Protein AF-A0A959PYW5-F1 (afdb_monomer_lite)

Secondary structure (DSSP, 8-state):
-HHHHHHHHHHHHHHHHHHHHHHHHHHHHHHHHHHHHHHS-----S-EEEEEE-TTS-EEEEESSS-EEEE-SS-EEEE-GGGT-S-S-EEEEEE-TTS-EEEEETTEEEEEETT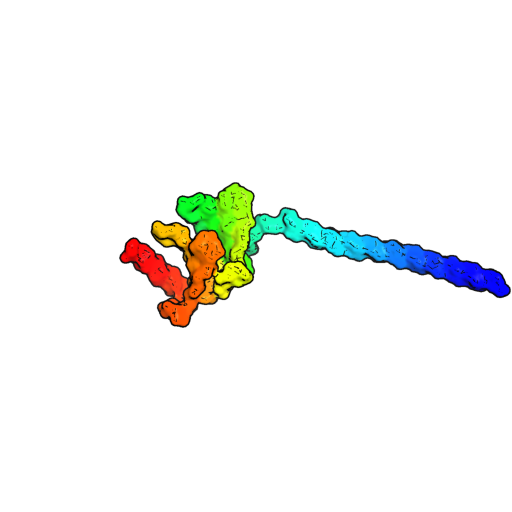EEEEE-GGGT--SSHHHHHHHHHHHHTT-

Foldseek 3Di:
DVVVVVVVVVVVVVVVVVVVVVVVVVVVVVVVVVVCVPPPPPDQDPAFQDWDAFPLRWIWTFGQAFAIWIHPPPDIDGDAVVQPDPHSHWNDWDAAPVRWIWTQGQAAIWIHDPRDIDGDHVVNVADNDSVRRVVVVVVVRVVD

pLDDT: mean 79.95, std 16.05, range [46.84, 97.94]

Sequence (144 aa):
MKNRQLKLFVLIMVYIFSISCNSQEEEVDAQYDKIQDQENNIQIGQYVVKTFEDSKGNLWFGTLERGVSKFDGTSLRYFTAKDGLPSDRVVDILEDDRGNLWFGTGSGLSKFVGKSFTNFSEKDGLCSNMSCLINKFILRLKNN

Structure (mmCIF, N/CA/C/O backbone):
data_AF-A0A959PYW5-F1
#
_entry.id   AF-A0A959PYW5-F1
#
loop_
_atom_site.group_PDB
_atom_site.id
_atom_site.type_symbol
_atom_site.label_atom_id
_atom_site.label_alt_id
_atom_site.label_comp_id
_atom_site.label_asym_id
_atom_site.label_entity_id
_atom_site.label_seq_id
_atom_site.pdbx_PDB_ins_code
_atom_site.Cartn_x
_atom_site.Cartn_y
_atom_site.Cartn_z
_atom_site.occupancy
_atom_site.B_iso_or_equiv
_atom_site.auth_seq_id
_atom_site.auth_comp_id
_atom_site.auth_asym_id
_atom_site.auth_atom_id
_atom_site.pdbx_PDB_model_num
ATOM 1 N N . MET A 1 1 ? 43.015 26.362 60.135 1.00 56.75 1 MET A N 1
ATOM 2 C CA . MET A 1 1 ? 42.897 25.300 59.102 1.00 56.75 1 MET A CA 1
ATOM 3 C C . MET A 1 1 ? 41.502 24.662 59.011 1.00 56.75 1 MET A C 1
ATOM 5 O O . MET A 1 1 ? 41.062 24.434 57.893 1.00 56.75 1 MET A O 1
ATOM 9 N N . LYS A 1 2 ? 40.761 24.450 60.117 1.00 60.56 2 LYS A N 1
ATOM 10 C CA . LYS A 1 2 ? 39.403 23.849 60.104 1.00 60.56 2 LYS A CA 1
ATOM 11 C C . LYS A 1 2 ? 38.338 24.623 59.287 1.00 60.56 2 LYS A C 1
ATOM 13 O O . LYS A 1 2 ? 37.556 23.999 58.583 1.00 60.56 2 LYS A O 1
ATOM 18 N N . ASN A 1 3 ? 38.365 25.962 59.269 1.00 63.28 3 ASN A N 1
ATOM 19 C CA . ASN A 1 3 ? 37.352 26.772 58.556 1.00 63.28 3 ASN A CA 1
ATOM 20 C C . ASN A 1 3 ? 37.456 26.737 57.020 1.00 63.28 3 ASN A C 1
ATOM 22 O O . ASN A 1 3 ? 36.458 26.958 56.340 1.00 63.28 3 ASN A O 1
ATOM 26 N N . ARG A 1 4 ? 38.645 26.476 56.456 1.00 70.00 4 ARG A N 1
ATOM 27 C CA . ARG A 1 4 ? 38.821 26.372 54.995 1.00 70.00 4 ARG A CA 1
ATOM 28 C C . ARG A 1 4 ? 38.249 25.062 54.453 1.00 70.00 4 ARG A C 1
ATOM 30 O O . ARG A 1 4 ? 37.598 25.088 53.418 1.00 70.00 4 ARG A O 1
ATOM 37 N N . GLN A 1 5 ? 38.423 23.965 55.191 1.00 72.81 5 GLN A N 1
ATOM 38 C CA . GLN A 1 5 ? 37.859 22.661 54.833 1.00 72.81 5 GLN A CA 1
ATOM 39 C C . GLN A 1 5 ? 36.326 22.665 54.899 1.00 72.81 5 GLN A C 1
ATOM 41 O O . GLN A 1 5 ? 35.673 22.153 53.999 1.00 72.81 5 GLN A O 1
ATOM 46 N N . LEU A 1 6 ? 35.745 23.325 55.909 1.00 74.25 6 LEU A N 1
ATOM 47 C CA . LEU A 1 6 ? 34.290 23.434 56.038 1.00 74.25 6 LEU A CA 1
ATOM 48 C C . LEU A 1 6 ? 33.662 24.276 54.911 1.00 74.25 6 LEU A C 1
ATOM 50 O O . LEU A 1 6 ? 32.649 23.880 54.347 1.00 74.25 6 LEU A O 1
ATOM 54 N N . LYS A 1 7 ? 34.287 25.402 54.528 1.00 76.44 7 LYS A N 1
ATOM 55 C CA . LYS A 1 7 ? 33.823 26.224 53.393 1.00 76.44 7 LYS A CA 1
ATOM 56 C C . LYS A 1 7 ? 33.910 25.482 52.060 1.00 76.44 7 LYS A C 1
ATOM 58 O O . LYS A 1 7 ? 33.002 25.603 51.245 1.00 76.44 7 LYS A O 1
ATOM 63 N N . LEU A 1 8 ? 34.979 24.712 51.860 1.00 76.56 8 LEU A N 1
ATOM 64 C CA . LEU A 1 8 ? 35.150 23.891 50.664 1.00 76.56 8 LEU A CA 1
ATOM 65 C C . LEU A 1 8 ? 34.063 22.809 50.576 1.00 76.56 8 LEU A C 1
ATOM 67 O O . LEU A 1 8 ? 33.490 22.608 49.513 1.00 76.56 8 LEU A O 1
ATOM 71 N N . PHE A 1 9 ? 33.716 22.186 51.705 1.00 82.25 9 PHE A N 1
ATOM 72 C CA . PHE A 1 9 ? 32.665 21.170 51.766 1.00 82.25 9 PHE A CA 1
ATOM 73 C C . PHE A 1 9 ? 31.277 21.736 51.435 1.00 82.25 9 PHE A C 1
ATOM 75 O O . PHE A 1 9 ? 30.523 21.125 50.684 1.00 82.25 9 PHE A O 1
ATOM 82 N N . VAL A 1 10 ? 30.957 22.933 51.938 1.00 82.19 10 VAL A N 1
ATOM 83 C CA . VAL A 1 10 ? 29.686 23.611 51.630 1.00 82.19 10 VAL A CA 1
ATOM 84 C C . VAL A 1 10 ? 29.596 23.976 50.145 1.00 82.19 10 VAL A C 1
ATOM 86 O O . VAL A 1 10 ? 28.551 23.771 49.538 1.00 82.19 10 VAL A O 1
ATOM 89 N N . LEU A 1 11 ? 30.688 24.443 49.530 1.00 78.88 11 LEU A N 1
ATOM 90 C CA . LEU A 1 11 ? 30.733 24.727 48.089 1.00 78.88 11 LEU A CA 1
ATOM 91 C C . LEU A 1 11 ? 30.519 23.469 47.236 1.00 78.88 11 LEU A C 1
ATOM 93 O O . LEU A 1 11 ? 29.784 23.521 46.254 1.00 78.88 11 LEU A O 1
ATOM 97 N N . ILE A 1 12 ? 31.104 22.337 47.639 1.00 80.06 12 ILE A N 1
ATOM 98 C CA . ILE A 1 12 ? 30.905 21.047 46.965 1.00 80.06 12 ILE A CA 1
ATOM 99 C C . ILE A 1 12 ? 29.446 20.585 47.097 1.00 80.06 12 ILE A C 1
ATOM 101 O O . ILE A 1 12 ? 28.859 20.143 46.115 1.00 80.06 12 ILE A O 1
ATOM 105 N N . MET A 1 13 ? 28.834 20.738 48.276 1.00 75.31 13 MET A N 1
ATOM 106 C CA . MET A 1 13 ? 27.422 20.397 48.490 1.00 75.31 13 MET A CA 1
ATOM 107 C C . MET A 1 13 ? 26.480 21.248 47.631 1.00 75.31 13 MET A C 1
ATOM 109 O O . MET A 1 13 ? 25.572 20.701 47.013 1.00 75.31 13 MET A O 1
ATOM 113 N N . VAL A 1 14 ? 26.715 22.561 47.530 1.00 75.50 14 VAL A N 1
ATOM 114 C CA . VAL A 1 14 ? 25.908 23.452 46.675 1.00 75.50 14 VAL A CA 1
ATOM 115 C C . VAL A 1 14 ? 26.061 23.088 45.194 1.00 75.50 14 VAL A C 1
ATOM 117 O O . VAL A 1 14 ? 25.068 23.050 44.474 1.00 75.50 14 VAL A O 1
ATOM 120 N N . TYR A 1 15 ? 27.277 22.753 44.751 1.00 75.19 15 TYR A N 1
ATOM 121 C CA . TYR A 1 15 ? 27.540 22.339 43.370 1.00 75.19 15 TYR A CA 1
ATOM 122 C C . TYR A 1 15 ? 26.838 21.017 43.012 1.00 75.19 15 TYR A C 1
ATOM 124 O O . TYR A 1 15 ? 26.215 20.905 41.955 1.00 75.19 15 TYR A O 1
ATOM 132 N N . ILE A 1 16 ? 26.852 20.040 43.924 1.00 70.31 16 ILE A N 1
ATOM 133 C CA . ILE A 1 16 ? 26.131 18.769 43.756 1.00 70.31 16 ILE A CA 1
ATOM 134 C C . ILE A 1 16 ? 24.613 19.002 43.698 1.00 70.31 16 ILE A C 1
ATOM 136 O O . ILE A 1 16 ? 23.945 18.431 42.837 1.00 70.31 16 ILE A O 1
ATOM 140 N N . PHE A 1 17 ? 24.074 19.886 44.546 1.00 65.94 17 PHE A N 1
ATOM 141 C CA . PHE A 1 17 ? 22.655 20.257 44.503 1.00 65.94 17 PHE A CA 1
ATOM 142 C C . PHE A 1 17 ? 22.264 20.949 43.188 1.00 65.94 17 PHE A C 1
ATOM 144 O O . PHE A 1 17 ? 21.184 20.680 42.669 1.00 65.94 17 PHE A O 1
ATOM 151 N N . SER A 1 18 ? 23.138 21.781 42.606 1.00 67.19 18 SER A N 1
ATOM 152 C CA . SER A 1 18 ? 22.866 22.415 41.307 1.00 67.19 18 SER A CA 1
ATOM 153 C C . SER A 1 18 ? 22.874 21.432 40.129 1.00 67.19 18 SER A C 1
ATOM 155 O O . SER A 1 18 ? 22.037 21.553 39.240 1.00 67.19 18 SER A O 1
ATOM 157 N N . ILE A 1 19 ? 23.756 20.422 40.137 1.00 65.56 19 ILE A N 1
ATOM 158 C CA . ILE A 1 19 ? 23.786 19.392 39.081 1.00 65.56 19 ILE A CA 1
ATOM 159 C C . ILE A 1 19 ? 22.524 18.518 39.139 1.00 65.56 19 ILE A C 1
ATOM 161 O O . ILE A 1 19 ? 21.957 18.199 38.099 1.00 65.56 19 ILE A O 1
ATOM 165 N N . SER A 1 20 ? 22.050 18.181 40.344 1.00 63.75 20 SER A N 1
ATOM 166 C CA . SER A 1 20 ? 20.857 17.343 40.535 1.00 63.75 20 SER A CA 1
ATOM 167 C C . SER A 1 20 ? 19.550 18.006 40.084 1.00 63.75 20 SER A C 1
ATOM 169 O O . SER A 1 20 ? 18.587 17.289 39.819 1.00 63.75 20 SER A O 1
ATOM 171 N N . CYS A 1 21 ? 19.500 19.342 40.017 1.00 54.31 21 CYS A N 1
ATOM 172 C CA . CYS A 1 21 ? 18.353 20.081 39.486 1.00 54.31 21 CYS A CA 1
ATOM 173 C C . CYS A 1 21 ? 18.346 20.064 37.950 1.00 54.31 21 CYS A C 1
ATOM 175 O O . CYS A 1 21 ? 17.316 19.784 37.349 1.00 54.31 21 CYS A O 1
ATOM 177 N N . ASN A 1 22 ? 19.510 20.277 37.322 1.00 57.19 22 ASN A N 1
ATOM 178 C CA . ASN A 1 22 ? 19.631 20.294 35.859 1.00 57.19 22 ASN A CA 1
ATOM 179 C C . ASN A 1 22 ? 19.436 18.915 35.212 1.00 57.19 22 ASN A C 1
ATOM 181 O O . ASN A 1 22 ? 18.995 18.841 34.072 1.00 57.19 22 ASN A O 1
ATOM 185 N N . SER A 1 23 ? 19.755 17.820 35.909 1.00 56.62 23 SER A N 1
ATOM 186 C CA . SER A 1 23 ? 19.624 16.468 35.346 1.00 56.62 23 SER A CA 1
ATOM 187 C C . SER A 1 23 ? 18.178 15.970 35.241 1.00 56.62 23 SER A C 1
ATOM 189 O O . SER A 1 23 ? 17.930 15.013 34.520 1.00 56.62 23 SER A O 1
ATOM 191 N N . GLN A 1 24 ? 17.235 16.574 35.973 1.00 56.41 24 GLN A N 1
ATOM 192 C CA . GLN A 1 24 ? 15.820 16.178 35.935 1.00 56.41 24 GLN A CA 1
ATOM 193 C C . GLN A 1 24 ? 15.046 16.862 34.800 1.00 56.41 24 GLN A C 1
ATOM 195 O O . GLN A 1 24 ? 14.076 16.293 34.310 1.00 56.41 24 GLN A O 1
ATOM 200 N N . GLU A 1 25 ? 15.473 18.046 34.353 1.00 58.66 25 GLU A N 1
ATOM 201 C CA . GLU A 1 25 ? 14.810 18.773 33.259 1.00 58.66 25 GLU A CA 1
ATOM 202 C C . GLU A 1 25 ? 15.070 18.113 31.889 1.00 58.66 25 GLU A C 1
ATOM 204 O O . GLU A 1 25 ? 14.126 17.895 31.134 1.00 58.66 25 GLU A O 1
ATOM 209 N N . GLU A 1 26 ? 16.297 17.653 31.607 1.00 59.56 26 GLU A N 1
ATOM 210 C CA . GLU A 1 26 ? 16.619 16.941 30.350 1.00 59.56 26 GLU A CA 1
ATOM 211 C C . GLU A 1 26 ? 15.902 15.581 30.199 1.00 59.56 26 GLU A C 1
ATOM 213 O O . GLU A 1 26 ? 15.610 15.150 29.081 1.00 59.56 26 GLU A O 1
ATOM 218 N N . GLU A 1 27 ? 15.602 14.888 31.302 1.00 59.59 27 GLU A N 1
ATOM 219 C CA . GLU A 1 27 ? 14.950 13.568 31.274 1.00 59.59 27 GLU A CA 1
ATOM 220 C C . GLU A 1 27 ? 13.440 13.673 30.990 1.00 59.59 27 GLU A C 1
ATOM 222 O O . GLU A 1 27 ? 12.871 12.820 30.304 1.00 59.59 27 GLU A O 1
ATOM 227 N N . VAL A 1 28 ? 12.797 14.749 31.457 1.00 62.72 28 VAL A N 1
ATOM 228 C CA . VAL A 1 28 ? 11.364 15.005 31.246 1.00 62.72 28 VAL A CA 1
ATOM 229 C C . VAL A 1 28 ? 11.085 15.441 29.806 1.00 62.72 28 VAL A C 1
ATOM 231 O O . VAL A 1 28 ? 10.136 14.935 29.203 1.00 62.72 28 VAL A O 1
ATOM 234 N N . ASP A 1 29 ? 11.936 16.284 29.218 1.00 63.12 29 ASP A N 1
ATOM 235 C CA . ASP A 1 29 ? 11.790 16.732 27.825 1.00 63.12 29 ASP A CA 1
ATOM 236 C C . ASP A 1 29 ? 11.994 15.575 26.830 1.00 63.12 29 ASP A C 1
ATOM 238 O O . ASP A 1 29 ? 11.182 15.361 25.926 1.00 63.12 29 ASP A O 1
ATOM 242 N N . ALA A 1 30 ? 13.005 14.730 27.060 1.00 61.47 30 ALA A N 1
ATOM 243 C CA . ALA A 1 30 ? 13.258 13.540 26.244 1.00 61.47 30 ALA A CA 1
ATOM 244 C C . ALA A 1 30 ? 12.164 12.460 26.374 1.00 61.47 30 ALA A C 1
ATOM 246 O O . ALA A 1 30 ? 12.031 11.591 25.503 1.00 61.47 30 ALA A O 1
ATOM 247 N N . GLN A 1 31 ? 11.399 12.471 27.468 1.00 60.91 31 GLN A N 1
ATOM 248 C CA . GLN A 1 31 ? 10.257 11.583 27.669 1.00 60.91 31 GLN A CA 1
ATOM 249 C C . GLN A 1 31 ? 8.977 12.145 27.037 1.00 60.91 31 GLN A C 1
ATOM 251 O O . GLN A 1 31 ? 8.196 11.369 26.487 1.00 60.91 31 GLN A O 1
ATOM 256 N N . TYR A 1 32 ? 8.787 13.466 27.043 1.00 54.75 32 TYR A N 1
ATOM 257 C CA . TYR A 1 32 ? 7.668 14.129 26.367 1.00 54.75 32 TYR A CA 1
ATOM 258 C C . TYR A 1 32 ? 7.722 13.973 24.839 1.00 54.75 32 TYR A C 1
ATOM 260 O O . TYR A 1 32 ? 6.697 13.644 24.235 1.00 54.75 32 TYR A O 1
ATOM 268 N N . ASP A 1 33 ? 8.905 14.083 24.226 1.00 59.75 33 ASP A N 1
ATOM 269 C CA . ASP A 1 33 ? 9.095 13.842 22.784 1.00 59.75 33 ASP A CA 1
ATOM 270 C C . ASP A 1 33 ? 8.732 12.403 22.373 1.00 59.75 33 ASP A C 1
ATOM 272 O O . ASP A 1 33 ? 8.186 12.169 21.296 1.00 59.75 33 ASP A O 1
ATOM 276 N N . LYS A 1 34 ? 8.951 11.415 23.252 1.00 56.19 34 LYS A N 1
ATOM 277 C CA . LYS A 1 34 ? 8.583 10.011 22.982 1.00 56.19 34 LYS A CA 1
ATOM 278 C C . LYS A 1 34 ? 7.079 9.747 23.067 1.00 56.19 34 LYS A C 1
ATOM 280 O O . LYS A 1 34 ? 6.603 8.788 22.463 1.00 56.19 34 LYS A O 1
ATOM 285 N N . ILE A 1 35 ? 6.336 10.554 23.825 1.00 57.44 35 ILE A N 1
ATOM 286 C CA . ILE A 1 35 ? 4.897 10.354 24.058 1.00 57.44 35 ILE A CA 1
ATOM 287 C C . ILE A 1 35 ? 4.064 10.929 22.898 1.00 57.44 35 ILE A C 1
ATOM 289 O O . ILE A 1 35 ? 3.038 10.349 22.544 1.00 57.44 35 ILE A O 1
ATOM 293 N N . GLN A 1 36 ? 4.513 12.002 22.234 1.00 50.44 36 GLN A N 1
ATOM 294 C CA . GLN A 1 36 ? 3.762 12.587 21.112 1.00 50.44 36 GLN A CA 1
ATOM 295 C C . GLN A 1 36 ? 3.715 11.717 19.845 1.00 50.44 36 GLN A C 1
ATOM 297 O O . GLN A 1 36 ? 2.739 11.808 19.098 1.00 50.44 36 GLN A O 1
ATOM 302 N N . ASP A 1 37 ? 4.697 10.842 19.620 1.00 52.25 37 ASP A N 1
ATOM 303 C CA . ASP A 1 37 ? 4.747 9.976 18.433 1.00 52.25 37 ASP A CA 1
ATOM 304 C C . ASP A 1 37 ? 3.763 8.794 18.482 1.00 52.25 37 ASP A C 1
ATOM 306 O O . ASP A 1 37 ? 3.397 8.248 17.435 1.00 52.25 37 ASP A O 1
ATOM 310 N N . GLN A 1 38 ? 3.316 8.386 19.676 1.00 51.66 38 GLN A N 1
ATOM 311 C CA . GLN A 1 38 ? 2.514 7.168 19.838 1.00 51.66 38 GLN A CA 1
ATOM 312 C C . GLN A 1 38 ? 0.996 7.392 19.828 1.00 51.66 38 GLN A C 1
ATOM 314 O O . GLN A 1 38 ? 0.277 6.479 19.426 1.00 51.66 38 GLN A O 1
ATOM 319 N N . GLU A 1 39 ? 0.493 8.580 20.177 1.00 47.69 39 GLU A N 1
ATOM 320 C CA . GLU A 1 39 ? -0.957 8.864 20.159 1.00 47.69 39 GLU A CA 1
ATOM 321 C C . GLU A 1 39 ? -1.417 9.727 18.966 1.00 47.69 39 GLU A C 1
ATOM 323 O O . GLU A 1 39 ? -2.593 9.689 18.609 1.00 47.69 39 GLU A O 1
ATOM 328 N N . ASN A 1 40 ? -0.511 10.424 18.264 1.00 50.12 40 ASN A N 1
ATOM 329 C CA . ASN A 1 40 ? -0.873 11.333 17.161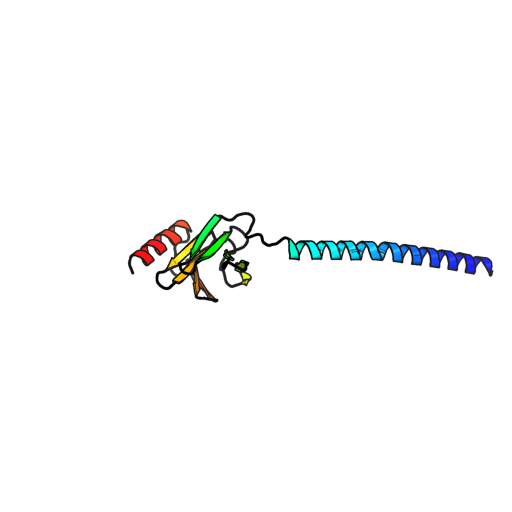 1.00 50.12 40 ASN A CA 1
ATOM 330 C C . ASN A 1 40 ? -0.740 10.755 15.739 1.00 50.12 40 ASN A C 1
ATOM 332 O O . ASN A 1 40 ? -0.957 11.482 14.770 1.00 50.12 40 ASN A O 1
ATOM 336 N N . ASN A 1 41 ? -0.396 9.476 15.551 1.00 54.84 41 ASN A N 1
ATOM 337 C CA . ASN A 1 41 ? -0.013 8.974 14.219 1.00 54.84 41 ASN A CA 1
ATOM 338 C C . ASN A 1 41 ? -1.051 8.059 13.539 1.00 54.84 41 ASN A C 1
ATOM 340 O O . ASN A 1 41 ? -0.700 7.156 12.774 1.00 54.84 41 ASN A O 1
ATOM 344 N N . ILE A 1 42 ? -2.348 8.324 13.739 1.00 67.19 42 ILE A N 1
ATOM 345 C CA . ILE A 1 42 ? -3.408 7.823 12.838 1.00 67.19 42 ILE A CA 1
ATOM 346 C C . ILE A 1 42 ? -3.482 8.746 11.608 1.00 67.19 42 ILE A C 1
ATOM 348 O O . ILE A 1 42 ? -4.527 9.288 11.260 1.00 67.19 42 ILE A O 1
ATOM 352 N N . GLN A 1 43 ? -2.341 8.986 10.959 1.00 82.19 43 GLN A N 1
ATOM 353 C CA . GLN A 1 43 ? -2.268 9.774 9.737 1.00 82.19 43 GLN A CA 1
ATOM 354 C C . GLN A 1 43 ? -1.822 8.879 8.586 1.00 82.19 43 GLN A C 1
ATOM 356 O O . GLN A 1 43 ? -0.684 8.420 8.545 1.00 82.19 43 GLN A O 1
ATOM 361 N N . ILE A 1 44 ? -2.708 8.711 7.604 1.00 82.06 44 ILE A N 1
ATOM 362 C CA . ILE A 1 44 ? -2.443 7.996 6.346 1.00 82.06 44 ILE A CA 1
ATOM 363 C C . ILE A 1 44 ? -1.158 8.513 5.674 1.00 82.06 44 ILE A C 1
ATOM 365 O O . ILE A 1 44 ? -0.288 7.749 5.271 1.00 82.06 44 ILE A O 1
ATOM 369 N N . GLY A 1 45 ? -1.022 9.835 5.600 1.00 77.62 45 GLY A N 1
ATOM 370 C CA . GLY A 1 45 ? 0.132 10.555 5.077 1.00 77.62 45 GLY A CA 1
ATOM 371 C C . GLY A 1 45 ? -0.261 11.986 4.720 1.00 77.62 45 GLY A C 1
ATOM 372 O O . GLY A 1 45 ? -1.448 12.303 4.663 1.00 77.62 45 GLY A O 1
ATOM 373 N N . GLN A 1 46 ? 0.720 12.862 4.491 1.00 79.25 46 GLN A N 1
ATOM 374 C CA . GLN A 1 46 ? 0.436 14.256 4.122 1.00 79.25 46 GLN A CA 1
ATOM 375 C C . GLN A 1 46 ? -0.120 14.382 2.695 1.00 79.25 46 GLN A C 1
ATOM 377 O O . GLN A 1 46 ? -0.987 15.212 2.442 1.00 79.25 46 GLN A O 1
ATOM 382 N N . TYR A 1 47 ? 0.327 13.517 1.779 1.00 90.12 47 TYR A N 1
ATOM 383 C CA . TYR A 1 47 ? -0.043 13.560 0.364 1.00 90.12 47 TYR A CA 1
ATOM 384 C C . TYR A 1 47 ? -0.687 12.247 -0.080 1.00 90.12 47 TYR A C 1
ATOM 386 O O . TYR A 1 47 ? -0.028 11.390 -0.675 1.00 90.12 47 TYR A O 1
ATOM 394 N N . VAL A 1 48 ? -1.977 12.087 0.225 1.00 94.75 48 VAL A N 1
ATOM 395 C CA . VAL A 1 48 ? -2.800 10.988 -0.301 1.00 94.75 48 VAL A CA 1
ATOM 396 C C . VAL A 1 48 ? -3.223 11.338 -1.724 1.00 94.75 48 VAL A C 1
ATOM 398 O O . VAL A 1 48 ? -3.924 12.321 -1.943 1.00 94.75 48 VAL A O 1
ATOM 401 N N . VAL A 1 49 ? -2.785 10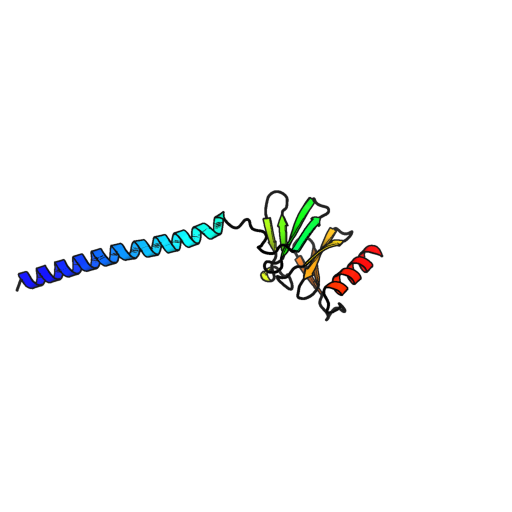.539 -2.694 1.00 94.75 49 VAL A N 1
ATOM 402 C CA . VAL A 1 49 ? -3.037 10.777 -4.129 1.00 94.75 49 VAL A CA 1
ATOM 403 C C . VAL A 1 49 ? -3.978 9.758 -4.750 1.00 94.75 49 VAL A C 1
ATOM 405 O O . VAL A 1 49 ? -4.498 9.981 -5.842 1.00 94.75 49 VAL A O 1
ATOM 408 N N . LYS A 1 50 ? -4.226 8.649 -4.050 1.00 94.12 50 LYS A N 1
ATOM 409 C CA . LYS A 1 50 ? -5.158 7.615 -4.481 1.00 94.12 50 LYS A CA 1
ATOM 410 C C . LYS A 1 50 ? -5.942 7.081 -3.295 1.00 94.12 50 LYS A C 1
ATOM 412 O O . LYS A 1 50 ? -5.362 6.802 -2.250 1.00 94.12 50 LYS A O 1
ATOM 417 N N . THR A 1 51 ? -7.236 6.880 -3.501 1.00 96.44 51 THR A N 1
ATOM 418 C CA . THR A 1 51 ? -8.109 6.090 -2.632 1.00 96.44 51 THR A CA 1
ATOM 419 C C . THR A 1 51 ? -8.716 4.948 -3.443 1.00 96.44 51 THR A C 1
ATOM 421 O O . THR A 1 51 ? -8.954 5.091 -4.647 1.00 96.44 51 THR A O 1
ATOM 424 N N . PHE A 1 52 ? -8.910 3.795 -2.810 1.00 96.44 52 PHE A N 1
ATOM 425 C CA . PHE A 1 52 ? -9.482 2.608 -3.439 1.00 96.44 52 PHE A CA 1
ATOM 426 C C . PHE A 1 52 ? -10.170 1.737 -2.386 1.00 96.44 52 PHE A C 1
ATOM 428 O O . PHE A 1 52 ? -9.617 1.535 -1.310 1.00 96.44 52 PHE A O 1
ATOM 435 N N . GLU A 1 53 ? -11.355 1.219 -2.685 1.00 97.94 53 GLU A N 1
ATOM 436 C CA . GLU A 1 53 ? -12.035 0.219 -1.858 1.00 97.94 53 GLU A CA 1
ATOM 437 C C . GLU A 1 53 ? -11.897 -1.140 -2.542 1.00 97.94 53 GLU A C 1
ATOM 439 O O . GLU A 1 53 ? -12.218 -1.261 -3.725 1.00 97.94 53 GLU A O 1
ATOM 444 N N . ASP A 1 54 ? -11.378 -2.137 -1.823 1.00 96.94 54 ASP A N 1
ATOM 445 C CA . ASP A 1 54 ? -11.285 -3.500 -2.348 1.00 96.94 54 ASP A CA 1
ATOM 446 C C . ASP A 1 54 ? -12.611 -4.263 -2.225 1.00 96.94 54 ASP A C 1
ATOM 448 O O . ASP A 1 54 ? -13.514 -3.888 -1.479 1.00 96.94 54 ASP A O 1
ATOM 452 N N . SER A 1 55 ? -12.714 -5.386 -2.931 1.00 96.56 55 SER A N 1
ATOM 453 C CA . SER A 1 55 ? -13.887 -6.268 -2.954 1.00 96.56 55 SER A CA 1
ATOM 454 C C . SER A 1 55 ? -14.296 -6.823 -1.583 1.00 96.56 55 SER A C 1
ATOM 456 O O . SER A 1 55 ? -15.385 -7.380 -1.435 1.00 96.56 55 SER A O 1
ATOM 458 N N . LYS A 1 56 ? -13.434 -6.686 -0.569 1.00 96.31 56 LYS A N 1
ATOM 459 C CA . LYS A 1 56 ? -13.659 -7.124 0.813 1.00 96.31 56 LYS A CA 1
ATOM 460 C C . LYS A 1 56 ? -14.032 -5.956 1.735 1.00 96.31 56 LYS A C 1
ATOM 462 O O . LYS A 1 56 ? -14.125 -6.172 2.941 1.00 96.31 56 LYS A O 1
ATOM 467 N N . GLY A 1 57 ? -14.222 -4.750 1.195 1.00 97.12 57 GLY A N 1
ATOM 468 C CA . GLY A 1 57 ? -14.594 -3.545 1.937 1.00 97.12 57 GLY A CA 1
ATOM 469 C C . GLY A 1 57 ? -13.438 -2.880 2.687 1.00 97.12 57 GLY A C 1
ATOM 470 O O . GLY A 1 57 ? -13.677 -2.050 3.562 1.00 97.12 57 GLY A O 1
ATOM 471 N N . ASN A 1 58 ? -12.179 -3.237 2.399 1.00 97.50 58 ASN A N 1
ATOM 472 C CA . ASN A 1 58 ? -11.044 -2.514 2.973 1.00 97.50 58 ASN A CA 1
ATOM 473 C C . ASN A 1 58 ? -10.746 -1.266 2.145 1.00 97.50 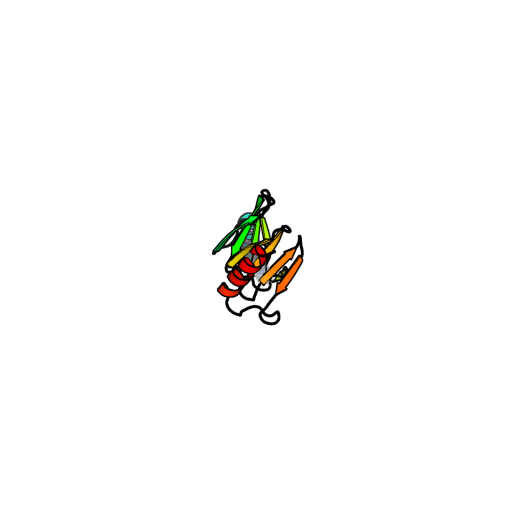58 ASN A C 1
ATOM 475 O O . ASN A 1 58 ? -10.727 -1.313 0.914 1.00 97.50 58 ASN A O 1
ATOM 479 N N . LEU A 1 59 ? -10.405 -0.176 2.826 1.00 97.88 59 LEU A N 1
ATOM 480 C CA . LEU A 1 59 ? -9.979 1.060 2.184 1.00 97.88 59 LEU A CA 1
ATOM 481 C C . LEU A 1 59 ? -8.460 1.099 2.065 1.00 97.88 59 LEU A C 1
ATOM 483 O O . LEU A 1 59 ? -7.733 0.833 3.021 1.00 97.88 59 LEU A O 1
ATOM 487 N N . TRP A 1 60 ? -7.984 1.472 0.890 1.00 97.56 60 TRP A N 1
ATOM 488 C CA . TRP A 1 60 ? -6.579 1.569 0.544 1.00 97.56 60 TRP A CA 1
ATOM 489 C C . TRP A 1 60 ? -6.241 2.985 0.100 1.00 97.56 60 TRP A C 1
ATOM 491 O O . TRP A 1 60 ? -6.988 3.619 -0.648 1.00 97.56 60 TRP A O 1
ATOM 501 N N . PHE A 1 61 ? -5.087 3.467 0.544 1.00 97.38 61 PHE A N 1
ATOM 502 C CA . PHE A 1 61 ? -4.650 4.839 0.339 1.00 97.38 61 PHE A CA 1
ATOM 503 C C . PHE A 1 61 ? -3.221 4.858 -0.188 1.00 97.38 61 PHE A C 1
ATOM 505 O O . PHE A 1 61 ? -2.301 4.419 0.498 1.00 97.38 61 PHE A O 1
ATOM 512 N N . GLY A 1 62 ? -3.037 5.362 -1.405 1.00 96.19 62 GLY A N 1
ATOM 513 C CA . GLY A 1 62 ? -1.726 5.551 -2.018 1.00 96.19 62 GLY A CA 1
ATOM 514 C C . GLY A 1 62 ? -1.182 6.925 -1.661 1.00 96.19 62 GLY A C 1
ATOM 515 O O . GLY A 1 62 ? -1.897 7.927 -1.779 1.00 96.19 62 GLY A O 1
ATOM 516 N N . THR A 1 63 ? 0.071 6.976 -1.218 1.00 95.38 63 THR A N 1
ATOM 517 C CA . THR A 1 63 ? 0.724 8.218 -0.801 1.00 95.38 63 THR A CA 1
ATOM 518 C C . THR A 1 63 ? 1.982 8.493 -1.617 1.00 95.38 63 THR A C 1
ATOM 520 O O . THR A 1 63 ? 2.604 7.578 -2.154 1.00 95.38 63 THR A O 1
ATOM 523 N N . LEU A 1 64 ? 2.390 9.760 -1.709 1.00 92.69 64 LEU A N 1
ATOM 524 C CA . LEU A 1 64 ? 3.614 10.111 -2.439 1.00 92.69 64 LEU A CA 1
ATOM 525 C C . LEU A 1 64 ? 4.911 9.735 -1.710 1.00 92.69 64 LEU A C 1
ATOM 527 O O . LEU A 1 64 ? 5.942 9.635 -2.371 1.00 92.69 64 LEU A O 1
ATOM 531 N N . GLU A 1 65 ? 4.868 9.553 -0.388 1.00 90.38 65 GLU A N 1
ATOM 532 C CA . GLU A 1 65 ? 6.078 9.489 0.449 1.00 90.38 65 GLU A CA 1
ATOM 533 C C . GLU A 1 65 ? 6.034 8.426 1.559 1.00 90.38 65 GLU A C 1
ATOM 535 O O . GLU A 1 65 ? 7.056 8.163 2.184 1.00 90.38 65 GLU A O 1
ATOM 540 N N . ARG A 1 66 ? 4.876 7.814 1.842 1.00 93.12 66 ARG A N 1
ATOM 541 C CA . ARG A 1 66 ? 4.684 6.871 2.965 1.00 93.12 66 ARG A CA 1
ATOM 542 C C . ARG A 1 66 ? 4.118 5.517 2.523 1.00 93.12 66 ARG A C 1
ATOM 544 O O . ARG A 1 66 ? 3.570 4.778 3.337 1.00 93.12 66 ARG A O 1
ATOM 551 N N . GLY A 1 67 ? 4.249 5.184 1.241 1.00 95.00 67 GLY A N 1
ATOM 552 C CA . GLY A 1 67 ? 3.781 3.927 0.674 1.00 95.00 67 GLY A CA 1
ATOM 553 C C . GLY A 1 67 ? 2.257 3.848 0.595 1.00 95.00 67 GLY A C 1
ATOM 554 O O . GLY A 1 67 ? 1.600 4.787 0.129 1.00 95.00 67 GLY A O 1
ATOM 555 N N . VAL A 1 68 ? 1.707 2.711 1.027 1.00 96.38 68 VAL A N 1
ATOM 556 C CA . VAL A 1 68 ? 0.265 2.427 1.031 1.00 96.38 68 VAL A CA 1
ATOM 557 C C . VAL A 1 68 ? -0.242 2.214 2.445 1.00 96.38 68 VAL A C 1
ATOM 559 O O . VAL A 1 68 ? 0.337 1.435 3.200 1.00 96.38 68 VAL A O 1
ATOM 562 N N . SER A 1 69 ? -1.382 2.812 2.774 1.00 95.81 69 SER A N 1
ATOM 563 C CA . SER A 1 69 ? -2.125 2.483 3.991 1.00 95.81 69 SER A CA 1
ATOM 564 C C . SER A 1 69 ? -3.366 1.659 3.669 1.00 95.81 69 SER A C 1
ATOM 566 O O . SER A 1 69 ? -4.054 1.928 2.687 1.00 95.81 69 SER A O 1
ATOM 568 N N . LYS A 1 70 ? -3.674 0.683 4.519 1.00 96.06 70 LYS A N 1
ATOM 569 C CA . LYS A 1 70 ? -4.885 -0.134 4.489 1.00 96.06 70 LYS A CA 1
ATOM 570 C C . LYS A 1 70 ? -5.681 0.089 5.766 1.00 96.06 70 LYS A C 1
ATOM 572 O O . LYS A 1 70 ? -5.136 -0.110 6.848 1.00 96.06 70 LYS A O 1
ATOM 577 N N . PHE A 1 71 ? -6.959 0.403 5.639 1.00 95.88 71 PHE A N 1
ATOM 578 C CA . PHE A 1 71 ? -7.923 0.416 6.728 1.00 95.88 71 PHE A CA 1
ATOM 579 C C . PHE A 1 71 ? -8.927 -0.726 6.549 1.00 95.88 71 PHE A C 1
ATOM 581 O O . PHE A 1 71 ? -9.569 -0.829 5.507 1.00 95.88 71 PHE A O 1
ATOM 588 N N . ASP A 1 72 ? -9.052 -1.593 7.553 1.00 94.81 72 ASP A N 1
ATOM 589 C CA . ASP A 1 72 ? -9.947 -2.765 7.529 1.00 94.81 72 ASP A CA 1
ATOM 590 C C . ASP A 1 72 ? -11.295 -2.531 8.240 1.00 94.81 72 ASP A C 1
ATOM 592 O O . ASP A 1 72 ? -12.026 -3.475 8.529 1.00 94.81 72 ASP A O 1
ATOM 596 N N . GLY A 1 73 ? -11.610 -1.273 8.563 1.00 93.50 73 GLY A N 1
ATOM 597 C CA . GLY A 1 73 ? -12.769 -0.899 9.376 1.00 93.50 73 GLY A CA 1
ATOM 598 C C . GLY A 1 73 ? -12.461 -0.784 10.871 1.00 93.50 73 GLY A C 1
ATOM 599 O O . GLY A 1 73 ? -13.212 -0.131 11.590 1.00 93.50 73 GLY A O 1
ATOM 600 N N . THR A 1 74 ? -11.350 -1.363 11.338 1.00 93.69 74 THR A N 1
ATOM 601 C CA . THR A 1 74 ? -10.945 -1.350 12.755 1.00 93.69 74 THR A CA 1
ATOM 602 C C . THR A 1 74 ? -9.554 -0.757 12.954 1.00 93.69 74 THR A C 1
ATOM 604 O O . THR A 1 74 ? -9.327 0.009 13.886 1.00 93.69 74 THR A O 1
ATOM 607 N N . SER A 1 75 ? -8.607 -1.111 12.089 1.00 91.25 75 SER A N 1
ATOM 608 C CA . SER A 1 75 ? -7.191 -0.807 12.236 1.00 91.25 75 SER A CA 1
ATOM 609 C C . SER A 1 75 ? -6.591 -0.275 10.943 1.00 91.25 75 SER A C 1
ATOM 611 O O . SER A 1 75 ? -7.021 -0.618 9.838 1.00 91.25 75 SER A O 1
ATOM 613 N N . LEU A 1 76 ? -5.580 0.580 11.096 1.00 93.06 76 LEU A N 1
ATOM 614 C CA . LEU A 1 76 ? -4.806 1.120 9.993 1.00 93.06 76 LEU A CA 1
ATOM 615 C C . LEU A 1 76 ? -3.435 0.447 9.942 1.00 93.06 76 LEU A C 1
ATOM 617 O O . LEU A 1 76 ? -2.690 0.447 10.921 1.00 93.06 76 LEU A O 1
ATOM 621 N N . ARG A 1 77 ? -3.091 -0.109 8.784 1.00 93.25 77 ARG A N 1
ATOM 622 C CA . ARG A 1 77 ? -1.803 -0.751 8.523 1.00 93.25 77 ARG A CA 1
ATOM 623 C C . ARG A 1 77 ? -1.074 -0.035 7.401 1.00 93.25 77 ARG A C 1
ATOM 625 O O . ARG A 1 77 ? -1.688 0.317 6.402 1.00 93.25 77 ARG A O 1
ATOM 632 N N . TYR A 1 78 ? 0.237 0.112 7.537 1.00 93.44 78 TYR A N 1
ATOM 633 C CA . TYR A 1 78 ? 1.091 0.749 6.541 1.00 93.44 78 TYR A CA 1
ATOM 634 C C . TYR A 1 78 ? 1.983 -0.287 5.864 1.00 93.44 78 TYR A C 1
ATOM 636 O O . TYR A 1 78 ? 2.422 -1.248 6.497 1.00 93.44 78 TYR A O 1
ATOM 644 N N . PHE A 1 79 ? 2.230 -0.077 4.578 1.00 95.50 79 PHE A N 1
ATOM 645 C CA . PHE A 1 79 ? 3.151 -0.846 3.762 1.00 95.50 79 PHE A CA 1
ATOM 646 C C . PHE A 1 79 ? 4.091 0.125 3.063 1.00 95.50 79 PHE A C 1
ATOM 648 O O . PHE A 1 79 ? 3.645 1.028 2.359 1.00 95.50 79 PHE A O 1
ATOM 655 N N . THR A 1 80 ? 5.384 -0.081 3.259 1.00 95.75 80 THR A N 1
ATOM 656 C CA . THR A 1 80 ? 6.471 0.768 2.767 1.00 95.75 80 THR A CA 1
ATOM 657 C C . THR A 1 80 ? 7.470 -0.059 1.962 1.00 95.75 80 THR A C 1
ATOM 659 O O . THR A 1 80 ? 7.334 -1.279 1.818 1.00 95.75 80 THR A O 1
ATOM 662 N N . ALA A 1 81 ? 8.525 0.578 1.465 1.00 95.19 81 ALA A N 1
ATOM 663 C CA . ALA A 1 81 ? 9.642 -0.096 0.825 1.00 95.19 81 ALA A CA 1
ATOM 664 C C . ALA A 1 81 ? 10.300 -1.139 1.745 1.00 95.19 81 ALA A C 1
ATOM 666 O O . ALA A 1 81 ? 10.757 -2.182 1.280 1.00 95.19 81 ALA A O 1
ATOM 667 N N . LYS A 1 82 ? 10.273 -0.916 3.067 1.00 95.69 82 LYS A N 1
ATOM 668 C CA . LYS A 1 82 ? 10.772 -1.879 4.063 1.00 95.69 82 LYS A CA 1
ATOM 669 C C . LYS A 1 82 ? 9.923 -3.152 4.136 1.00 95.69 82 LYS A C 1
ATOM 671 O O . LYS A 1 82 ? 10.440 -4.199 4.507 1.00 95.69 82 LYS A O 1
ATOM 676 N N . ASP A 1 83 ? 8.651 -3.068 3.752 1.00 95.00 83 ASP A N 1
ATOM 677 C CA . ASP A 1 83 ? 7.708 -4.191 3.731 1.00 95.00 83 ASP A CA 1
ATOM 678 C C . ASP A 1 83 ? 7.705 -4.941 2.389 1.00 95.00 83 ASP A C 1
ATOM 680 O O . ASP A 1 83 ? 6.999 -5.938 2.236 1.00 95.00 83 ASP A O 1
ATOM 684 N N . GLY A 1 84 ? 8.496 -4.478 1.414 1.00 95.00 84 GLY A N 1
ATOM 685 C CA . GLY A 1 84 ? 8.660 -5.116 0.109 1.00 95.00 84 GLY A CA 1
ATOM 686 C C . GLY A 1 84 ? 8.093 -4.335 -1.074 1.00 95.00 84 GLY A C 1
ATOM 687 O O . GLY A 1 84 ? 8.202 -4.820 -2.203 1.00 95.00 84 GLY A O 1
ATOM 688 N N . LEU A 1 85 ? 7.532 -3.135 -0.871 1.00 95.06 85 LEU A N 1
ATOM 689 C CA . LEU A 1 85 ? 7.208 -2.252 -1.995 1.00 95.06 85 LEU A CA 1
ATOM 690 C C . LEU A 1 85 ? 8.492 -1.813 -2.729 1.00 95.06 85 LEU A C 1
ATOM 692 O O . LEU A 1 85 ? 9.528 -1.594 -2.107 1.00 95.06 85 LEU A O 1
ATOM 696 N N . PRO A 1 86 ? 8.451 -1.625 -4.056 1.00 93.38 86 PRO A N 1
ATOM 697 C CA . PRO A 1 86 ? 9.609 -1.153 -4.814 1.00 93.38 86 PRO A CA 1
ATOM 698 C C . PRO A 1 86 ? 9.853 0.363 -4.670 1.00 93.38 86 PRO A C 1
ATOM 700 O O . PRO A 1 86 ? 10.920 0.854 -5.036 1.00 93.38 86 PRO A O 1
ATOM 703 N N . SER A 1 87 ? 8.877 1.119 -4.156 1.00 94.06 87 SER A N 1
ATOM 704 C CA . SER A 1 87 ? 8.987 2.547 -3.840 1.00 94.06 87 SER A CA 1
ATOM 705 C C . SER A 1 87 ? 7.910 2.954 -2.831 1.00 94.06 87 SER A C 1
ATOM 707 O O . SER A 1 87 ? 6.788 2.455 -2.906 1.00 94.06 87 SER A O 1
ATOM 709 N N . ASP A 1 88 ? 8.228 3.905 -1.949 1.00 95.25 88 ASP A N 1
ATOM 710 C CA . ASP A 1 88 ? 7.254 4.546 -1.048 1.00 95.25 88 ASP A CA 1
ATOM 711 C C . ASP A 1 88 ? 6.327 5.533 -1.769 1.00 95.25 88 ASP A C 1
ATOM 713 O O . ASP A 1 88 ? 5.345 6.005 -1.200 1.00 95.25 88 ASP A O 1
ATOM 717 N N . ARG A 1 89 ? 6.606 5.836 -3.038 1.00 94.12 89 ARG A N 1
ATOM 718 C CA . ARG A 1 89 ? 5.719 6.632 -3.877 1.00 94.12 89 ARG A CA 1
ATOM 719 C C . ARG A 1 89 ? 4.710 5.718 -4.547 1.00 94.12 89 ARG A C 1
ATOM 721 O O . ARG A 1 89 ? 5.063 5.049 -5.517 1.00 94.12 89 ARG A O 1
ATOM 728 N N . VAL A 1 90 ? 3.465 5.725 -4.080 1.00 94.25 90 VAL A N 1
ATOM 729 C CA . VAL A 1 90 ? 2.366 4.934 -4.645 1.00 94.25 90 VAL A CA 1
ATOM 730 C C . VAL A 1 90 ? 1.266 5.847 -5.155 1.00 94.25 90 VAL A C 1
ATOM 732 O O . VAL A 1 90 ? 0.653 6.604 -4.408 1.00 94.25 90 VAL A O 1
ATOM 735 N N . VAL A 1 91 ? 1.026 5.771 -6.459 1.00 92.69 91 VAL A N 1
ATOM 736 C CA . VAL A 1 91 ? 0.148 6.701 -7.179 1.00 92.69 91 VAL A CA 1
ATOM 737 C C . VAL A 1 91 ? -1.149 6.065 -7.651 1.00 92.69 91 VAL A C 1
ATOM 739 O O . VAL A 1 91 ? -2.080 6.780 -8.006 1.00 92.69 91 VAL A O 1
ATOM 742 N N . ASP A 1 92 ? -1.206 4.735 -7.693 1.00 91.56 92 ASP A N 1
ATOM 743 C CA . ASP A 1 92 ? -2.372 4.025 -8.191 1.00 91.56 92 ASP A CA 1
ATOM 744 C C . ASP A 1 92 ? -2.554 2.678 -7.502 1.00 91.56 92 ASP A C 1
ATOM 746 O O . ASP A 1 92 ? -1.588 2.049 -7.059 1.00 91.56 92 ASP A O 1
ATOM 750 N N . ILE A 1 93 ? -3.815 2.268 -7.409 1.00 93.50 93 ILE A N 1
ATOM 751 C CA . ILE A 1 93 ? -4.272 1.067 -6.719 1.00 93.50 93 ILE A CA 1
ATOM 752 C C . ILE A 1 93 ? -5.416 0.469 -7.532 1.00 93.50 93 ILE A C 1
ATOM 754 O O . ILE A 1 93 ? -6.369 1.176 -7.872 1.00 93.50 93 ILE A O 1
ATOM 758 N N . LEU A 1 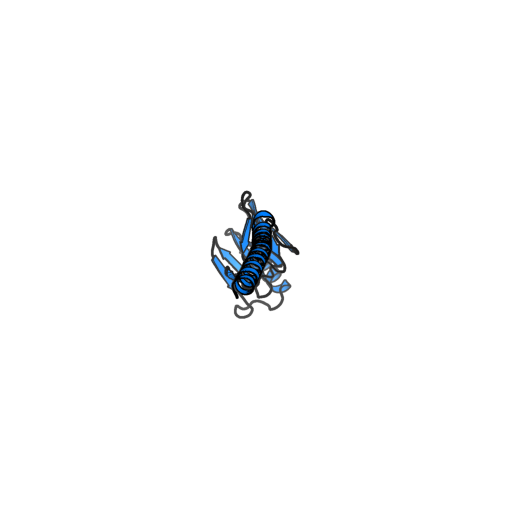94 ? -5.301 -0.822 -7.837 1.00 92.38 94 LEU A N 1
ATOM 759 C CA . LEU A 1 94 ? -6.281 -1.608 -8.583 1.00 92.38 94 LEU A CA 1
ATOM 760 C C . LEU A 1 94 ? -6.398 -3.006 -7.971 1.00 92.38 94 LEU A C 1
ATOM 762 O O . LEU A 1 94 ? -5.435 -3.521 -7.406 1.00 92.38 94 LEU A O 1
ATOM 766 N N . GLU A 1 95 ? -7.546 -3.642 -8.151 1.00 92.81 95 GLU A N 1
ATOM 767 C CA . GLU A 1 95 ? -7.769 -5.049 -7.821 1.00 92.81 95 GLU A CA 1
ATOM 768 C C . GLU A 1 95 ? -8.045 -5.834 -9.110 1.00 92.81 95 GLU A C 1
ATOM 770 O O . GLU A 1 95 ? -8.716 -5.326 -10.009 1.00 92.81 95 GLU A O 1
ATOM 775 N N . ASP A 1 96 ? -7.487 -7.042 -9.228 1.00 90.88 96 ASP A N 1
ATOM 776 C CA . ASP A 1 96 ? -7.828 -7.976 -10.309 1.00 90.88 96 ASP A CA 1
ATOM 777 C C . ASP A 1 96 ? -9.003 -8.893 -9.932 1.00 90.88 96 ASP A C 1
ATOM 779 O O . ASP A 1 96 ? -9.361 -9.011 -8.763 1.00 90.88 96 ASP A O 1
ATOM 783 N N . ASP A 1 97 ? -9.571 -9.615 -10.902 1.00 89.88 97 ASP A N 1
ATOM 784 C CA . ASP A 1 97 ? -10.740 -10.489 -10.674 1.00 89.88 97 ASP A CA 1
ATOM 785 C C . ASP A 1 97 ? -10.465 -11.679 -9.739 1.00 89.88 97 ASP A C 1
ATOM 787 O O . ASP A 1 97 ? -11.372 -12.411 -9.346 1.00 89.88 97 ASP A O 1
ATOM 791 N N . ARG A 1 98 ? -9.198 -11.902 -9.368 1.00 90.88 98 ARG A N 1
ATOM 792 C CA . ARG A 1 98 ? -8.796 -12.908 -8.377 1.00 90.88 98 ARG A CA 1
ATOM 793 C C . ARG A 1 98 ? -8.625 -12.299 -6.981 1.00 90.88 98 ARG A C 1
ATOM 795 O O . ARG A 1 98 ? -8.174 -12.999 -6.073 1.00 90.88 98 ARG A O 1
ATOM 802 N N . GLY A 1 99 ? -8.945 -11.019 -6.810 1.00 92.19 99 GLY A N 1
ATOM 803 C CA . GLY A 1 99 ? -8.812 -10.278 -5.562 1.00 92.19 99 GLY A CA 1
ATOM 804 C C . GLY A 1 99 ? -7.368 -9.947 -5.181 1.00 92.19 99 GLY A C 1
ATOM 805 O O . GLY A 1 99 ? -7.075 -9.759 -3.996 1.00 92.19 99 GLY A O 1
ATOM 806 N N . ASN A 1 100 ? -6.431 -9.948 -6.140 1.00 93.81 100 ASN A N 1
ATOM 807 C CA . ASN A 1 100 ? -5.076 -9.465 -5.880 1.00 93.81 100 ASN A CA 1
ATOM 808 C C . ASN A 1 100 ? -5.008 -7.963 -6.110 1.00 93.81 100 ASN A C 1
ATOM 810 O O . ASN A 1 100 ? -5.534 -7.455 -7.101 1.00 93.81 100 ASN A O 1
ATOM 814 N N . LEU A 1 101 ? -4.267 -7.280 -5.245 1.00 94.62 101 LEU A N 1
ATOM 815 C CA . LEU A 1 101 ? -4.060 -5.846 -5.371 1.00 94.62 101 LEU A CA 1
ATOM 816 C C . LEU A 1 101 ? -2.803 -5.548 -6.173 1.00 94.62 101 LEU A C 1
ATOM 818 O O . LEU A 1 101 ? -1.800 -6.255 -6.088 1.00 94.62 101 LEU A O 1
ATOM 822 N N . TRP A 1 102 ? -2.869 -4.477 -6.943 1.00 93.75 102 TRP A N 1
ATOM 823 C CA . TRP A 1 102 ? -1.806 -3.995 -7.799 1.00 93.75 102 TRP A CA 1
ATOM 824 C C . TRP A 1 102 ? -1.543 -2.529 -7.483 1.00 93.75 102 TRP A C 1
ATOM 826 O O . TRP A 1 102 ? -2.453 -1.702 -7.514 1.00 93.75 102 TRP A O 1
ATOM 836 N N . PHE A 1 103 ? -0.285 -2.218 -7.187 1.00 93.31 103 PHE A N 1
ATOM 837 C CA . PHE A 1 103 ? 0.167 -0.898 -6.774 1.00 93.31 103 PHE A CA 1
ATOM 838 C C . PHE A 1 103 ? 1.100 -0.306 -7.822 1.00 93.31 103 PHE A C 1
ATOM 840 O O . PHE A 1 103 ? 2.182 -0.840 -8.080 1.00 93.31 103 PHE A O 1
ATOM 847 N N . GLY A 1 104 ? 0.679 0.807 -8.421 1.00 91.75 104 GLY A N 1
ATOM 848 C CA . GLY A 1 104 ? 1.511 1.614 -9.305 1.00 91.75 104 GLY A CA 1
ATOM 849 C C . GLY A 1 104 ? 2.453 2.472 -8.474 1.00 91.75 104 GLY A C 1
ATOM 850 O O . GLY A 1 104 ? 2.003 3.368 -7.758 1.00 91.75 104 GLY A O 1
ATOM 851 N N . THR A 1 105 ? 3.754 2.206 -8.557 1.00 91.62 105 THR A N 1
ATOM 852 C CA . THR A 1 105 ? 4.763 2.873 -7.731 1.00 91.62 105 THR A CA 1
ATOM 853 C C . THR A 1 105 ? 5.730 3.717 -8.560 1.00 91.62 105 THR A C 1
ATOM 855 O O . THR A 1 105 ? 5.809 3.581 -9.782 1.00 91.62 105 THR A O 1
ATOM 858 N N . GLY A 1 106 ? 6.526 4.556 -7.893 1.00 89.56 106 GLY A N 1
ATOM 859 C CA . GLY A 1 106 ? 7.618 5.312 -8.513 1.00 89.56 106 GLY A CA 1
ATOM 860 C C . GLY A 1 106 ? 8.689 4.454 -9.200 1.00 89.56 106 GLY A C 1
ATOM 861 O O . GLY A 1 106 ? 9.392 4.970 -10.062 1.00 89.56 106 GLY A O 1
ATOM 862 N N . SER A 1 107 ? 8.783 3.163 -8.863 1.00 89.88 107 SER A N 1
ATOM 863 C CA . SER A 1 107 ? 9.818 2.239 -9.353 1.00 89.88 107 SER A CA 1
ATOM 864 C C . SER A 1 107 ? 9.238 0.992 -10.036 1.00 89.88 107 SER A C 1
ATOM 866 O O . SER A 1 107 ? 9.868 -0.066 -10.036 1.00 89.88 107 SER A O 1
ATOM 868 N N . GLY A 1 108 ? 8.029 1.088 -10.598 1.00 88.88 108 GLY A N 1
ATOM 869 C CA . GLY A 1 108 ? 7.359 -0.016 -11.291 1.00 88.88 108 GLY A CA 1
ATOM 870 C C . GLY A 1 108 ? 6.049 -0.435 -10.629 1.00 88.88 108 GLY A C 1
ATOM 871 O O . GLY A 1 108 ? 5.401 0.359 -9.946 1.00 88.88 108 GLY A O 1
ATOM 872 N N . LEU A 1 109 ? 5.641 -1.684 -10.842 1.00 90.62 109 LEU A N 1
ATOM 873 C CA . LEU A 1 109 ? 4.369 -2.236 -10.379 1.00 90.62 109 LEU A CA 1
ATOM 874 C C . LEU A 1 109 ? 4.609 -3.261 -9.265 1.00 90.62 109 LEU A C 1
ATOM 876 O O . LEU A 1 109 ? 5.536 -4.062 -9.350 1.00 90.62 109 LEU A O 1
ATOM 880 N N . SER A 1 110 ? 3.762 -3.278 -8.241 1.00 93.19 110 SER A N 1
ATOM 881 C CA . SER A 1 110 ? 3.829 -4.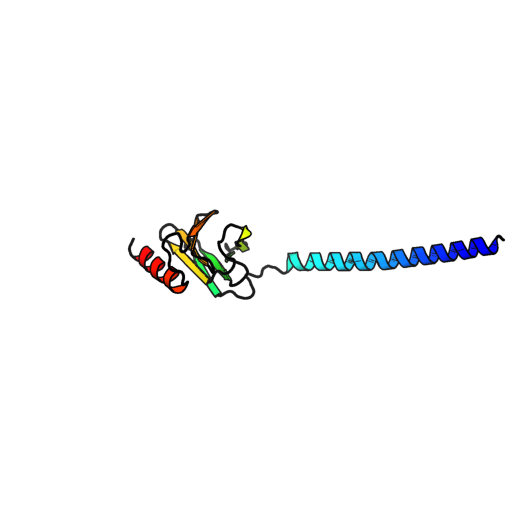279 -7.175 1.00 93.19 110 SER A CA 1
ATOM 882 C C . SER A 1 110 ? 2.503 -5.016 -7.034 1.00 93.19 110 SER A C 1
ATOM 884 O O . SER A 1 110 ? 1.462 -4.388 -6.864 1.00 93.19 110 SER A O 1
ATOM 886 N N . LYS A 1 111 ? 2.534 -6.347 -7.118 1.00 94.31 111 LYS A N 1
ATOM 887 C CA . LYS A 1 111 ? 1.389 -7.220 -6.847 1.00 94.31 111 LYS A CA 1
ATOM 888 C C . LYS A 1 111 ? 1.385 -7.615 -5.383 1.00 94.31 111 LYS A C 1
ATOM 890 O O . LYS A 1 111 ? 2.380 -8.144 -4.900 1.00 94.31 111 LYS A O 1
ATOM 895 N N . PHE A 1 112 ? 0.251 -7.470 -4.720 1.00 96.00 112 PHE A N 1
ATOM 896 C CA . PHE A 1 112 ? 0.044 -7.895 -3.350 1.00 96.00 112 PHE A CA 1
ATOM 897 C C . PHE A 1 112 ? -0.969 -9.032 -3.268 1.00 96.00 112 PHE A C 1
ATOM 899 O O . PHE A 1 112 ? -2.129 -8.901 -3.662 1.00 96.00 112 PHE A O 1
ATOM 906 N N . VAL A 1 113 ? -0.507 -10.164 -2.736 1.00 94.19 113 VAL A N 1
ATOM 907 C CA . VAL A 1 113 ? -1.300 -11.385 -2.563 1.00 94.19 113 VAL A CA 1
ATOM 908 C C . VAL A 1 113 ? -1.339 -11.724 -1.079 1.00 94.19 113 VAL A C 1
ATOM 910 O O . VAL A 1 113 ? -0.431 -12.358 -0.539 1.00 94.19 113 VAL A O 1
ATOM 913 N N . GLY A 1 114 ? -2.384 -11.254 -0.397 1.00 86.00 114 GLY A N 1
ATOM 914 C CA . GLY A 1 114 ? -2.628 -11.503 1.025 1.00 86.00 114 GLY A CA 1
ATOM 915 C C . GLY A 1 114 ? -1.643 -10.806 1.969 1.00 86.00 114 GLY A C 1
ATOM 916 O O . GLY A 1 114 ? -2.044 -9.919 2.716 1.00 86.00 114 GLY A O 1
ATOM 917 N N . LYS A 1 115 ? -0.375 -11.234 1.982 1.00 88.19 115 LYS A N 1
ATOM 918 C CA . LYS A 1 115 ? 0.698 -10.700 2.845 1.00 88.19 115 LYS A CA 1
ATOM 919 C C . LYS A 1 115 ? 2.035 -10.488 2.128 1.00 88.19 115 LYS A C 1
ATOM 921 O O . LYS A 1 115 ? 2.979 -10.038 2.769 1.00 88.19 115 LYS A O 1
ATOM 926 N N . SER A 1 116 ? 2.133 -10.823 0.844 1.00 94.06 116 SER A N 1
ATOM 927 C CA . SER A 1 116 ? 3.402 -10.818 0.113 1.00 94.06 116 SER A CA 1
ATOM 928 C C . SER A 1 116 ? 3.336 -9.919 -1.112 1.00 94.06 116 SER A C 1
ATOM 930 O O . SER A 1 116 ? 2.315 -9.890 -1.802 1.00 94.06 116 SER A O 1
ATOM 932 N N . PHE A 1 117 ? 4.448 -9.234 -1.383 1.00 95.75 117 PHE A N 1
ATOM 933 C CA . PHE A 1 117 ? 4.645 -8.408 -2.568 1.00 95.75 117 PHE A CA 1
ATOM 934 C C . PHE A 1 117 ? 5.449 -9.150 -3.640 1.00 95.75 117 PHE A C 1
ATOM 936 O O . PHE A 1 117 ? 6.382 -9.893 -3.342 1.00 95.75 117 PHE A O 1
ATOM 943 N N . THR A 1 118 ? 5.094 -8.942 -4.903 1.00 94.81 118 THR A N 1
ATOM 944 C CA . THR A 1 118 ? 5.880 -9.348 -6.074 1.00 94.81 118 THR A CA 1
ATOM 945 C C . THR A 1 118 ? 6.037 -8.142 -6.985 1.00 94.81 118 THR A C 1
ATOM 947 O O . THR A 1 118 ? 5.042 -7.559 -7.412 1.00 94.81 118 THR A O 1
ATOM 950 N N . ASN A 1 119 ? 7.279 -7.758 -7.267 1.00 93.44 119 ASN A N 1
ATOM 951 C CA . ASN A 1 119 ? 7.595 -6.495 -7.926 1.00 93.44 119 ASN A CA 1
ATOM 952 C C . ASN A 1 119 ? 7.971 -6.722 -9.385 1.00 93.44 119 ASN A C 1
ATOM 954 O O . ASN A 1 119 ? 8.690 -7.664 -9.705 1.00 93.44 119 ASN A O 1
ATOM 958 N N . PHE A 1 120 ? 7.504 -5.824 -10.242 1.00 88.69 120 PHE A N 1
ATOM 959 C CA . PHE A 1 120 ? 7.736 -5.835 -11.674 1.00 88.69 120 PHE A CA 1
ATOM 960 C C . PHE A 1 120 ? 8.261 -4.467 -12.100 1.00 88.69 120 PHE A C 1
ATOM 962 O O . PHE A 1 120 ? 7.749 -3.424 -11.691 1.00 88.69 120 PHE A O 1
ATOM 969 N N . SER A 1 121 ? 9.270 -4.476 -12.955 1.00 85.69 121 SER A N 1
ATOM 970 C CA . SER A 1 121 ? 9.999 -3.303 -13.424 1.00 85.69 121 SER A CA 1
ATOM 971 C C . SER A 1 121 ? 10.134 -3.320 -14.945 1.00 85.69 121 SER A C 1
ATOM 973 O O . SER A 1 121 ? 9.647 -4.225 -15.624 1.00 85.69 121 SER A O 1
ATOM 975 N N . GLU A 1 122 ? 10.844 -2.342 -15.502 1.00 82.12 122 GLU A N 1
ATOM 976 C CA . GLU A 1 122 ? 11.200 -2.328 -16.927 1.00 82.12 122 GLU A CA 1
ATOM 977 C C . GLU A 1 122 ? 11.912 -3.608 -17.382 1.00 82.12 122 GLU A C 1
ATOM 979 O O . GLU A 1 122 ? 11.712 -4.064 -18.508 1.00 82.12 122 GLU A O 1
ATOM 984 N N . LYS A 1 123 ? 12.683 -4.242 -16.486 1.00 83.50 123 LYS A N 1
ATOM 985 C CA . LYS A 1 123 ? 13.367 -5.516 -16.761 1.00 83.50 123 LYS A CA 1
ATOM 986 C C . LYS A 1 123 ? 12.389 -6.650 -17.079 1.00 83.50 123 LYS A C 1
ATOM 988 O O . LYS A 1 123 ? 12.757 -7.592 -17.770 1.00 83.50 123 LYS A O 1
ATOM 993 N N . ASP A 1 124 ? 11.146 -6.520 -16.630 1.00 82.00 124 ASP A N 1
ATOM 994 C CA . ASP A 1 124 ? 10.063 -7.481 -16.826 1.00 82.00 124 ASP A CA 1
ATOM 995 C C . ASP A 1 124 ? 9.184 -7.124 -18.047 1.00 82.00 124 ASP A C 1
ATOM 997 O O . ASP A 1 124 ? 8.089 -7.659 -18.227 1.00 82.00 124 ASP A O 1
ATOM 1001 N N . GLY A 1 125 ? 9.646 -6.200 -18.905 1.00 75.00 125 GLY A N 1
ATOM 1002 C CA . GLY A 1 125 ? 8.955 -5.780 -20.132 1.00 75.00 125 GLY A CA 1
ATOM 1003 C C . GLY A 1 125 ? 7.883 -4.705 -19.919 1.00 75.00 125 GLY A C 1
ATOM 1004 O O . GLY A 1 125 ? 7.014 -4.484 -20.779 1.00 75.00 125 GLY A O 1
ATOM 1005 N N . LEU A 1 126 ? 7.916 -4.049 -18.761 1.00 74.06 126 LEU A N 1
ATOM 1006 C CA . LEU A 1 126 ? 7.061 -2.918 -18.448 1.00 74.06 126 LEU A CA 1
ATOM 1007 C C . LEU A 1 126 ? 7.625 -1.607 -19.020 1.00 74.06 126 LEU A C 1
ATOM 1009 O O . LEU A 1 126 ? 8.825 -1.449 -19.203 1.00 74.06 126 LEU A O 1
ATOM 1013 N N . CYS A 1 127 ? 6.739 -0.664 -19.334 1.00 68.38 127 CYS A N 1
ATOM 1014 C CA . CYS A 1 127 ? 7.146 0.671 -19.767 1.00 68.38 127 CYS A CA 1
ATOM 1015 C C . CYS A 1 127 ? 7.754 1.464 -18.599 1.00 68.38 127 CYS A C 1
ATOM 1017 O O . CYS A 1 127 ? 7.278 1.350 -17.473 1.00 68.38 127 CYS A O 1
ATOM 1019 N N . SER A 1 128 ? 8.706 2.351 -18.888 1.00 65.31 128 SER A N 1
ATOM 1020 C CA . SER A 1 128 ? 9.313 3.255 -17.899 1.00 65.31 128 SER A CA 1
ATOM 1021 C C . SER A 1 128 ? 8.359 4.324 -17.359 1.00 65.31 128 SER A C 1
ATOM 1023 O O . SER A 1 128 ? 8.549 4.855 -16.266 1.00 65.31 128 SER A O 1
ATOM 1025 N N . ASN A 1 129 ? 7.308 4.662 -18.112 1.00 62.81 129 ASN A N 1
ATOM 1026 C CA . ASN A 1 129 ? 6.346 5.677 -17.710 1.00 62.81 129 ASN A CA 1
ATOM 1027 C C . ASN A 1 129 ? 5.162 5.080 -16.937 1.00 62.81 129 ASN A C 1
ATOM 1029 O O . ASN A 1 129 ? 4.429 4.203 -17.398 1.00 62.81 129 ASN A O 1
ATOM 1033 N N . MET A 1 130 ? 4.919 5.684 -15.781 1.00 60.00 130 MET A N 1
ATOM 1034 C CA . MET A 1 130 ? 3.836 5.391 -14.845 1.00 60.00 130 MET A CA 1
ATOM 1035 C C . MET A 1 130 ? 2.449 5.315 -15.515 1.00 60.00 130 MET A C 1
ATOM 1037 O O . MET A 1 130 ? 1.681 4.395 -15.247 1.00 60.00 130 MET A O 1
ATOM 1041 N N . SER A 1 131 ? 2.155 6.204 -16.471 1.00 57.19 131 SER A N 1
ATOM 1042 C CA . SER A 1 131 ? 0.889 6.190 -17.220 1.00 57.19 131 SER A CA 1
ATOM 1043 C C . SER A 1 131 ? 0.748 5.005 -18.191 1.00 57.19 131 SER A C 1
ATOM 1045 O O . SER A 1 131 ? -0.370 4.541 -18.417 1.00 57.19 131 SER A O 1
ATOM 1047 N N . CYS A 1 132 ? 1.844 4.485 -18.770 1.00 62.59 132 CYS A N 1
ATOM 1048 C CA . CYS A 1 132 ? 1.773 3.269 -19.598 1.00 62.59 132 CYS A CA 1
ATOM 1049 C C . CYS A 1 132 ? 1.571 2.038 -18.723 1.00 62.59 132 CYS A C 1
ATOM 1051 O O . CYS A 1 132 ? 0.814 1.155 -19.118 1.00 62.59 132 CYS A O 1
ATOM 1053 N N . LEU A 1 133 ? 2.221 1.980 -17.551 1.00 64.62 133 LEU A N 1
ATOM 1054 C CA . LEU A 1 133 ? 2.072 0.861 -16.621 1.00 64.62 133 LEU A CA 1
ATOM 1055 C C . LEU A 1 133 ? 0.598 0.613 -16.325 1.00 64.62 133 LEU A C 1
ATOM 1057 O O . LEU A 1 133 ? 0.123 -0.496 -16.523 1.00 64.62 133 LEU A O 1
ATOM 1061 N N . ILE A 1 134 ? -0.133 1.667 -15.971 1.00 61.91 134 ILE A N 1
ATOM 1062 C CA . ILE A 1 134 ? -1.546 1.599 -15.594 1.00 61.91 134 ILE A CA 1
ATOM 1063 C C . ILE A 1 134 ? -2.428 1.224 -16.792 1.00 61.91 134 ILE A C 1
ATOM 1065 O O . ILE A 1 134 ? -3.164 0.242 -16.730 1.00 61.91 134 ILE A O 1
ATOM 1069 N N . ASN A 1 135 ? -2.322 1.937 -17.919 1.00 61.16 135 ASN A N 1
ATOM 1070 C CA . ASN A 1 135 ? -3.172 1.669 -19.086 1.00 61.16 135 ASN A CA 1
ATOM 1071 C C . ASN A 1 135 ? -2.924 0.280 -19.687 1.00 61.16 135 ASN A C 1
ATOM 1073 O O . ASN A 1 135 ? -3.871 -0.430 -20.020 1.00 61.16 135 ASN A O 1
ATOM 1077 N N . LYS A 1 136 ? -1.660 -0.144 -19.786 1.00 61.75 136 LYS A N 1
ATOM 1078 C CA . LYS A 1 136 ? -1.299 -1.472 -20.299 1.00 61.75 136 LYS A CA 1
ATOM 1079 C C . LYS A 1 136 ? -1.777 -2.582 -19.359 1.00 61.75 136 LYS A C 1
ATOM 1081 O O . LYS A 1 136 ? -2.105 -3.660 -19.844 1.00 61.75 136 LYS A O 1
ATOM 1086 N N . PHE A 1 137 ? -1.850 -2.323 -18.049 1.00 66.69 137 PHE A N 1
ATOM 1087 C CA . PHE A 1 137 ? -2.349 -3.283 -17.062 1.00 66.69 137 PHE A CA 1
ATOM 1088 C C . PHE A 1 137 ? -3.878 -3.363 -17.031 1.00 66.69 137 PHE A C 1
ATOM 1090 O O . PHE A 1 137 ? -4.421 -4.458 -17.133 1.00 66.69 137 PHE A O 1
ATOM 1097 N N . ILE A 1 138 ? -4.580 -2.223 -17.007 1.00 61.97 138 ILE A N 1
ATOM 1098 C CA . ILE A 1 138 ? -6.050 -2.163 -17.091 1.00 61.97 138 ILE A CA 1
ATOM 1099 C C . ILE A 1 138 ? -6.547 -2.859 -18.366 1.00 61.97 138 ILE A C 1
ATOM 1101 O O . ILE A 1 138 ? -7.504 -3.629 -18.317 1.00 61.97 138 ILE A O 1
ATOM 1105 N N . LEU A 1 139 ? -5.877 -2.648 -19.504 1.00 58.38 139 LEU A N 1
ATOM 1106 C CA . LEU A 1 139 ? -6.209 -3.332 -20.760 1.00 58.38 139 LEU A CA 1
ATOM 1107 C C . LEU A 1 139 ? -5.934 -4.841 -20.720 1.00 58.38 139 LEU A C 1
ATOM 1109 O O . LEU A 1 139 ? -6.576 -5.591 -21.451 1.00 58.38 139 LEU A O 1
ATOM 1113 N N . ARG A 1 140 ? -4.989 -5.303 -19.895 1.00 61.06 140 ARG A N 1
ATOM 1114 C CA . ARG A 1 140 ? -4.689 -6.733 -19.737 1.00 61.06 140 ARG A CA 1
ATOM 1115 C C . ARG A 1 140 ? -5.662 -7.434 -18.797 1.00 61.06 140 ARG A C 1
ATOM 1117 O O . ARG A 1 140 ? -5.966 -8.593 -19.037 1.00 61.06 140 ARG A O 1
ATOM 1124 N N . LEU A 1 141 ? -6.144 -6.738 -17.768 1.00 57.66 141 LEU A N 1
ATOM 1125 C CA . LEU A 1 141 ? -7.151 -7.263 -16.844 1.00 57.66 141 LEU A CA 1
ATOM 1126 C C . LEU A 1 141 ? -8.538 -7.323 -17.494 1.00 57.66 141 LEU A C 1
ATOM 1128 O O . LEU A 1 141 ? -9.218 -8.322 -17.357 1.00 57.66 141 LEU A O 1
ATOM 1132 N N . LYS A 1 142 ? -8.924 -6.323 -18.298 1.00 52.44 142 LYS A N 1
ATOM 1133 C CA . LYS A 1 142 ? -10.230 -6.310 -18.988 1.00 52.44 142 LYS A CA 1
ATOM 1134 C C . LYS A 1 142 ? -10.400 -7.353 -20.104 1.00 52.44 142 LYS A C 1
ATOM 1136 O O . LYS A 1 142 ? -11.503 -7.497 -20.616 1.00 52.44 142 LYS A O 1
ATOM 1141 N N . ASN A 1 143 ? -9.323 -8.012 -20.528 1.00 49.09 143 ASN A N 1
ATOM 1142 C CA . ASN A 1 143 ? -9.315 -8.954 -21.653 1.00 49.09 143 ASN A CA 1
ATOM 1143 C C . ASN A 1 143 ? -9.105 -10.415 -21.215 1.00 49.09 143 ASN A C 1
ATOM 1145 O O . ASN A 1 143 ? -8.752 -11.242 -22.056 1.00 49.09 143 ASN A O 1
ATOM 1149 N N . ASN A 1 144 ? -9.262 -10.723 -19.925 1.00 46.84 144 ASN A N 1
ATOM 1150 C CA . ASN A 1 144 ? -9.037 -12.056 -19.369 1.00 46.84 144 ASN A CA 1
ATOM 1151 C C . ASN A 1 144 ? -10.247 -12.539 -18.572 1.00 46.84 144 ASN A C 1
ATOM 1153 O O . ASN A 1 144 ? -10.893 -11.681 -17.942 1.00 46.84 144 ASN A O 1
#

Radius of gyration: 27.51 Å; chains: 1; bounding box: 58×40×82 Å